Protein AF-Q2KX05-F1 (afdb_monomer_lite)

Foldseek 3Di:
DDLVVLLVVLVVVCVVVVHDDDPVVSSVVSVVVVVVVVVVVVCPPDDPPDDPDDDDDD

Secondary structure (DSSP, 8-state):
--HHHHHHHHHHHHHHTT----HHHHHHHHHHHHHHHHHHHHHTTS---PPPP-----

InterPro domains:
  IPR025148 1-carboxybiuret hydrolase subunit AtzG-like [PF13318] (9-56)

Organism: Bordetella avium (strain 197N) (NCBI:txid360910)

Sequence (58 aa):
MTMDTIERYVRSALILQGYELPETAIQEVAAQFERIAAIAATFTGEALSAEPAPVFRA

Radius of gyration: 15.39 Å; chains: 1; bounding box: 27×38×36 Å

Structure (mmCIF, N/CA/C/O backbone):
data_AF-Q2KX05-F1
#
_entry.id   AF-Q2KX05-F1
#
loop_
_atom_site.group_PDB
_atom_site.id
_atom_site.type_symbol
_atom_site.label_atom_id
_atom_site.label_alt_id
_atom_site.label_comp_id
_atom_site.label_asym_id
_atom_site.label_entity_id
_atom_site.label_seq_id
_atom_site.pdbx_PDB_ins_code
_atom_site.Cartn_x
_atom_site.Cartn_y
_atom_site.Cartn_z
_atom_site.occupancy
_atom_site.B_iso_or_equiv
_atom_site.auth_seq_id
_atom_site.auth_comp_id
_atom_site.auth_asym_id
_atom_site.auth_atom_id
_atom_site.pdbx_PDB_model_num
ATOM 1 N N . MET A 1 1 ? 3.152 10.739 -6.269 1.00 75.00 1 MET A N 1
ATOM 2 C CA . MET A 1 1 ? 1.851 10.952 -5.588 1.00 75.00 1 MET A CA 1
ATOM 3 C C . MET A 1 1 ? 2.105 11.709 -4.297 1.00 75.00 1 MET A C 1
ATOM 5 O O . MET A 1 1 ? 3.198 11.581 -3.766 1.00 75.00 1 MET A O 1
ATOM 9 N N . THR A 1 2 ? 1.147 12.499 -3.814 1.00 89.19 2 THR A N 1
ATOM 10 C CA . THR A 1 2 ? 1.231 13.116 -2.477 1.00 89.19 2 THR A CA 1
ATOM 11 C C . THR A 1 2 ? 0.718 12.145 -1.410 1.00 89.19 2 THR A C 1
ATOM 13 O O . THR A 1 2 ? -0.066 11.253 -1.740 1.00 89.19 2 THR A O 1
ATOM 16 N N . MET A 1 3 ? 1.112 12.334 -0.145 1.00 86.69 3 MET A N 1
ATOM 17 C CA . MET A 1 3 ? 0.619 11.516 0.976 1.00 86.69 3 MET A CA 1
ATOM 18 C C . MET A 1 3 ? -0.914 11.564 1.092 1.00 86.69 3 MET A C 1
ATOM 20 O O . MET A 1 3 ? -1.551 10.525 1.186 1.00 86.69 3 MET A O 1
ATOM 24 N N . ASP A 1 4 ? -1.520 12.744 0.933 1.00 90.81 4 ASP A N 1
ATOM 25 C CA . ASP A 1 4 ? -2.983 12.922 0.907 1.00 90.81 4 ASP A CA 1
ATOM 26 C C . ASP A 1 4 ? -3.670 12.049 -0.166 1.00 90.81 4 ASP A C 1
ATOM 28 O O . ASP A 1 4 ? -4.695 11.406 0.076 1.00 90.81 4 ASP A O 1
ATOM 32 N N . THR A 1 5 ? -3.048 11.932 -1.346 1.00 93.56 5 THR A N 1
ATOM 33 C CA . THR A 1 5 ? -3.558 11.064 -2.418 1.00 93.56 5 THR A CA 1
ATOM 34 C C . THR A 1 5 ? -3.460 9.586 -2.030 1.00 93.56 5 THR A C 1
ATOM 36 O O . THR A 1 5 ? -4.371 8.812 -2.327 1.00 93.56 5 THR A O 1
ATOM 39 N N . ILE A 1 6 ? -2.362 9.184 -1.380 1.00 92.25 6 ILE A N 1
ATOM 40 C CA . ILE A 1 6 ? -2.132 7.805 -0.929 1.00 92.25 6 ILE A CA 1
ATOM 41 C C . ILE A 1 6 ? -3.139 7.429 0.157 1.00 92.25 6 ILE A C 1
ATOM 43 O O . ILE A 1 6 ? -3.779 6.387 0.048 1.00 92.25 6 ILE A O 1
ATOM 47 N N . GLU A 1 7 ? -3.342 8.284 1.156 1.00 93.56 7 GLU A N 1
ATOM 48 C CA . GLU A 1 7 ? -4.313 8.053 2.228 1.00 93.56 7 GLU A CA 1
ATOM 49 C C . GLU A 1 7 ? -5.735 7.916 1.681 1.00 93.56 7 GLU A C 1
ATOM 51 O O . GLU A 1 7 ? -6.450 6.967 2.017 1.00 93.56 7 GLU A O 1
ATOM 56 N N . ARG A 1 8 ? -6.142 8.817 0.776 1.00 94.69 8 ARG A N 1
ATOM 57 C CA . ARG A 1 8 ? -7.457 8.738 0.130 1.00 94.69 8 ARG A CA 1
ATOM 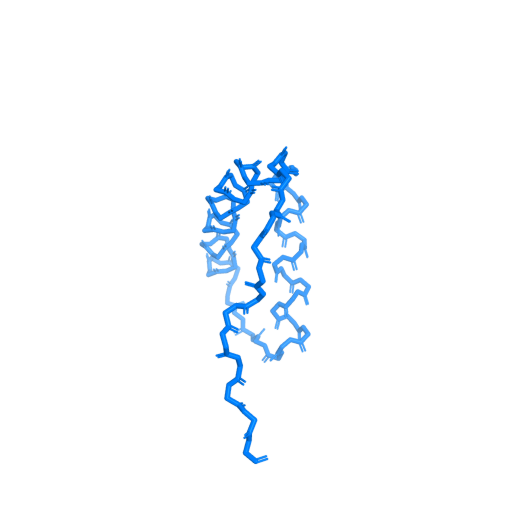58 C C . ARG A 1 8 ? -7.620 7.448 -0.671 1.00 94.69 8 ARG A C 1
ATOM 60 O O . ARG A 1 8 ? -8.692 6.836 -0.624 1.00 94.69 8 ARG A O 1
ATOM 67 N N . TYR A 1 9 ? -6.579 7.037 -1.393 1.00 95.25 9 TYR A N 1
ATOM 68 C CA . TYR A 1 9 ? -6.569 5.779 -2.135 1.00 95.25 9 TYR A CA 1
ATOM 69 C C . TYR A 1 9 ? -6.706 4.576 -1.195 1.00 95.25 9 TYR A C 1
ATOM 71 O O . TYR A 1 9 ? -7.615 3.769 -1.381 1.00 95.25 9 TYR A O 1
ATOM 79 N N . VAL A 1 10 ? -5.863 4.487 -0.163 1.00 95.12 10 VAL A N 1
ATOM 80 C CA . VAL A 1 10 ? -5.856 3.380 0.803 1.00 95.12 10 VAL A CA 1
ATOM 81 C C . VAL A 1 10 ? -7.202 3.268 1.505 1.00 95.12 10 VAL A C 1
ATOM 83 O O . VAL A 1 10 ? -7.783 2.185 1.527 1.00 95.12 10 VAL A O 1
ATOM 86 N N . ARG A 1 11 ? -7.755 4.381 2.000 1.00 94.88 11 ARG A N 1
ATOM 87 C CA . ARG A 1 11 ? -9.069 4.389 2.657 1.00 94.88 11 ARG A CA 1
ATOM 88 C C . ARG A 1 11 ? -10.166 3.879 1.720 1.00 94.88 11 ARG A C 1
ATOM 90 O O . ARG A 1 11 ? -10.959 3.027 2.108 1.00 94.88 11 ARG A O 1
ATOM 97 N N . SER A 1 12 ? -10.182 4.350 0.472 1.00 95.94 12 SER A N 1
ATOM 98 C CA . SER A 1 12 ? -11.175 3.915 -0.521 1.00 95.94 12 SER A CA 1
ATOM 99 C C . SER A 1 12 ? -11.022 2.431 -0.869 1.00 95.94 12 SER A C 1
ATOM 101 O O . SER A 1 12 ? -12.015 1.713 -0.953 1.00 95.94 12 SER A O 1
ATOM 103 N N . ALA A 1 13 ? -9.786 1.957 -1.039 1.00 95.94 13 ALA A N 1
ATOM 104 C CA . ALA A 1 13 ? -9.494 0.566 -1.363 1.00 95.94 13 ALA A CA 1
ATOM 105 C C . ALA A 1 13 ? -9.884 -0.386 -0.224 1.00 95.94 13 ALA A C 1
ATOM 107 O O . ALA A 1 13 ? -10.484 -1.425 -0.483 1.00 95.94 13 ALA A O 1
ATOM 108 N N . LEU A 1 14 ? -9.597 -0.022 1.029 1.00 95.00 14 LEU A N 1
ATOM 109 C CA . LEU A 1 14 ? -9.970 -0.819 2.199 1.00 95.00 14 LEU A CA 1
ATOM 110 C C . LEU A 1 14 ? -11.491 -0.952 2.329 1.00 95.00 14 LEU A C 1
ATOM 112 O O . LEU A 1 14 ? -11.982 -2.065 2.503 1.00 95.00 14 LEU A O 1
ATOM 116 N N . ILE A 1 15 ? -12.231 0.147 2.141 1.00 95.12 15 ILE A N 1
ATOM 117 C CA . ILE A 1 15 ? -13.702 0.136 2.136 1.00 95.12 15 ILE A CA 1
ATOM 118 C C . ILE A 1 15 ? -14.239 -0.777 1.026 1.00 95.12 15 ILE A C 1
ATOM 120 O O . ILE A 1 15 ? -15.116 -1.599 1.278 1.00 95.12 15 ILE A O 1
ATOM 124 N N . LEU A 1 16 ? -13.701 -0.671 -0.195 1.00 96.75 16 LEU A N 1
ATOM 125 C CA . LEU A 1 16 ? -14.127 -1.505 -1.327 1.00 96.75 16 LEU A CA 1
ATOM 126 C C . LEU A 1 16 ? -13.876 -3.001 -1.098 1.00 96.75 16 LEU A C 1
ATOM 128 O O . LEU A 1 16 ? -14.624 -3.829 -1.609 1.00 96.75 16 LEU A O 1
ATOM 132 N N . GLN A 1 17 ? -12.842 -3.340 -0.331 1.00 95.19 17 GLN A N 1
ATOM 133 C CA . GLN A 1 17 ? -12.515 -4.716 0.045 1.00 95.19 17 GLN A CA 1
ATOM 134 C C . GLN A 1 17 ? -13.270 -5.193 1.300 1.00 95.19 17 GLN A C 1
ATOM 136 O O . GLN A 1 17 ? -13.099 -6.337 1.715 1.00 95.19 17 GLN A O 1
ATOM 141 N N . GLY A 1 18 ? -14.108 -4.341 1.903 1.00 95.62 18 GLY A N 1
ATOM 142 C CA . GLY A 1 18 ? -14.902 -4.671 3.088 1.00 95.62 18 GLY A CA 1
ATOM 143 C C . GLY A 1 18 ? -14.117 -4.659 4.402 1.00 95.62 18 GLY A C 1
ATOM 144 O O . GLY A 1 18 ? -14.564 -5.258 5.377 1.00 95.62 18 GLY A O 1
ATOM 145 N N . TYR A 1 19 ? -12.954 -4.004 4.448 1.00 94.88 19 TYR A N 1
ATOM 146 C CA . TYR A 1 19 ? -12.184 -3.862 5.681 1.00 94.88 19 TYR A CA 1
ATOM 147 C C . TYR A 1 19 ? -12.653 -2.656 6.496 1.00 94.88 19 TYR A C 1
ATOM 149 O O . TYR A 1 19 ? -12.613 -1.517 6.028 1.00 94.88 19 TYR A O 1
ATOM 1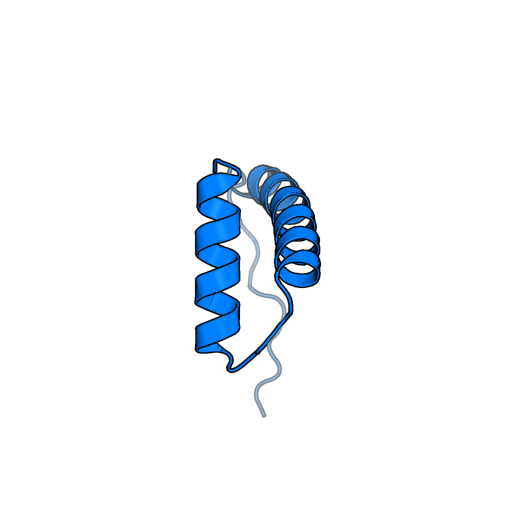57 N N . GLU A 1 20 ? -12.999 -2.903 7.757 1.00 92.44 20 GLU A N 1
ATOM 158 C CA . GLU A 1 20 ? -13.227 -1.870 8.769 1.00 92.44 20 GLU A CA 1
ATOM 159 C C . GLU A 1 20 ? -12.012 -1.811 9.698 1.00 92.44 20 GLU A C 1
ATOM 161 O O . GLU A 1 20 ? -11.866 -2.611 10.622 1.00 92.44 20 GLU A O 1
ATOM 166 N N . LEU A 1 21 ? -11.095 -0.885 9.415 1.00 92.50 21 LEU A N 1
ATOM 167 C CA . LEU A 1 21 ? -9.880 -0.685 10.202 1.00 92.50 21 LEU A CA 1
ATOM 168 C C . LEU A 1 21 ? -9.956 0.622 10.998 1.00 92.50 21 LEU A C 1
ATOM 170 O O . LEU A 1 21 ? -10.531 1.600 10.515 1.00 92.50 21 LEU A O 1
ATOM 174 N N . PRO A 1 22 ? -9.345 0.681 12.195 1.00 95.19 22 PRO A N 1
ATOM 175 C CA . PRO A 1 22 ? -9.187 1.939 12.910 1.00 95.19 22 PRO A CA 1
ATOM 176 C C . PRO A 1 22 ? -8.268 2.888 12.129 1.00 95.19 22 PRO A C 1
ATOM 178 O O . PRO A 1 22 ? -7.359 2.448 11.424 1.00 95.19 22 PRO A O 1
ATOM 181 N N . GLU A 1 23 ? -8.457 4.198 12.303 1.00 93.50 23 GLU A N 1
ATOM 182 C CA . GLU A 1 23 ? -7.696 5.226 11.573 1.00 93.50 23 GLU A CA 1
ATOM 183 C C . GLU A 1 23 ? -6.173 5.070 11.738 1.00 93.50 23 GLU A C 1
ATOM 185 O O . GLU A 1 23 ? -5.428 5.251 10.781 1.00 93.50 23 GLU A O 1
ATOM 190 N N . THR A 1 24 ? -5.698 4.640 12.912 1.00 95.62 24 THR A N 1
ATOM 191 C CA . THR A 1 24 ? -4.268 4.377 13.152 1.00 95.62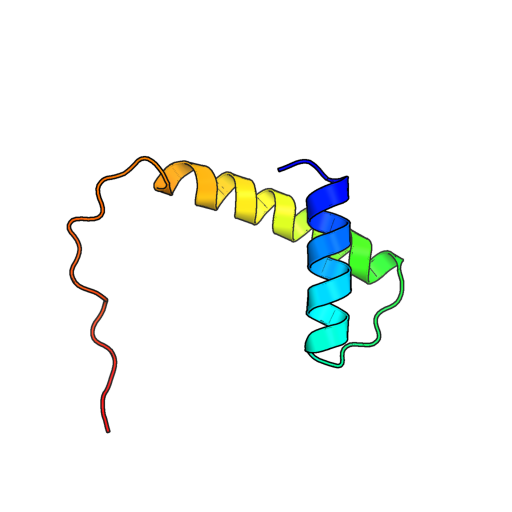 24 THR A CA 1
ATOM 192 C C . THR A 1 24 ? -3.716 3.278 12.242 1.00 95.62 24 THR A C 1
ATOM 194 O O . THR A 1 24 ? -2.630 3.424 11.692 1.00 95.62 24 THR A O 1
ATOM 197 N N . ALA A 1 25 ? -4.481 2.207 12.014 1.00 95.38 25 ALA A N 1
ATOM 198 C CA . ALA A 1 25 ? -4.085 1.138 11.101 1.00 95.38 25 ALA A CA 1
ATOM 199 C C . ALA A 1 25 ? -4.135 1.604 9.636 1.00 95.38 25 ALA A C 1
ATOM 201 O O . ALA A 1 25 ? -3.278 1.229 8.840 1.00 95.38 25 ALA A O 1
ATOM 202 N N . ILE A 1 26 ? -5.094 2.465 9.274 1.00 94.94 26 ILE A N 1
ATOM 203 C CA . ILE A 1 26 ? -5.157 3.071 7.933 1.00 94.94 26 ILE A CA 1
ATOM 204 C C . ILE A 1 26 ? -3.899 3.909 7.662 1.00 94.94 26 ILE A C 1
ATOM 206 O O . ILE A 1 26 ? -3.320 3.800 6.580 1.00 94.94 26 ILE A O 1
ATOM 210 N N . GLN A 1 27 ? -3.440 4.690 8.643 1.00 94.75 27 GLN A N 1
ATOM 211 C CA . GLN A 1 27 ? -2.210 5.482 8.531 1.00 94.75 27 GLN A CA 1
ATOM 212 C C . GLN A 1 27 ? -0.961 4.608 8.376 1.00 94.75 27 GLN A C 1
ATOM 214 O O . GLN A 1 27 ? -0.104 4.896 7.539 1.00 94.75 27 GLN A O 1
ATOM 219 N N . GLU A 1 28 ? -0.867 3.506 9.122 1.00 96.06 28 GLU A N 1
ATOM 220 C CA . GLU A 1 28 ? 0.235 2.548 8.972 1.00 96.06 28 GLU A CA 1
ATOM 221 C C . GLU A 1 28 ? 0.264 1.927 7.570 1.00 96.06 28 GLU A C 1
ATOM 223 O O . GLU A 1 28 ? 1.329 1.837 6.949 1.00 96.06 28 GLU A O 1
ATOM 228 N N . VAL A 1 29 ? -0.903 1.549 7.036 1.00 95.25 29 VAL A N 1
ATOM 229 C CA . VAL A 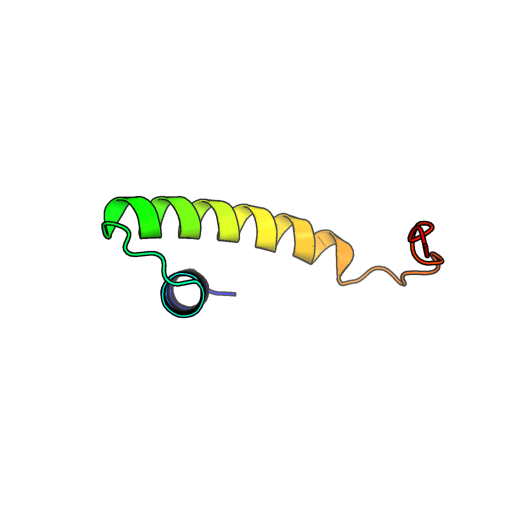1 29 ? -1.025 1.035 5.665 1.00 95.25 29 VAL A CA 1
ATOM 230 C C . VAL A 1 29 ? -0.626 2.109 4.651 1.00 95.25 29 VAL A C 1
ATOM 232 O O . VAL A 1 29 ? 0.154 1.817 3.744 1.00 95.25 29 VAL A O 1
ATOM 235 N N . ALA A 1 30 ? -1.085 3.353 4.813 1.00 95.38 30 ALA A N 1
ATOM 236 C CA . ALA A 1 30 ? -0.712 4.468 3.939 1.00 95.38 30 ALA A CA 1
ATOM 237 C C . ALA A 1 30 ? 0.809 4.697 3.900 1.00 95.38 30 ALA A C 1
ATOM 239 O O . ALA A 1 30 ? 1.381 4.817 2.813 1.00 95.38 30 ALA A O 1
ATOM 240 N N . ALA A 1 31 ? 1.483 4.636 5.052 1.00 94.62 31 ALA A N 1
ATOM 241 C CA . ALA A 1 31 ? 2.941 4.733 5.126 1.00 94.62 31 ALA A CA 1
ATOM 242 C C . ALA A 1 31 ? 3.653 3.583 4.384 1.00 94.62 31 ALA A C 1
ATOM 244 O O . ALA A 1 31 ? 4.674 3.797 3.727 1.00 94.62 31 ALA A O 1
ATOM 245 N N . GLN A 1 32 ? 3.119 2.354 4.425 1.00 95.56 32 GLN A N 1
ATOM 246 C CA . GLN A 1 32 ? 3.681 1.261 3.618 1.00 95.56 32 GLN A CA 1
ATOM 247 C C . GLN A 1 32 ? 3.441 1.467 2.117 1.00 95.56 32 GLN A C 1
ATOM 249 O O . GLN A 1 32 ? 4.328 1.181 1.310 1.00 95.56 32 GLN A O 1
ATOM 254 N N . PHE A 1 33 ? 2.282 2.002 1.729 1.00 94.94 33 PHE A N 1
ATOM 255 C CA . PHE A 1 33 ? 1.983 2.316 0.331 1.00 94.94 33 PHE A CA 1
ATOM 256 C C . PHE A 1 33 ? 2.900 3.397 -0.241 1.00 94.94 33 PHE A C 1
ATOM 258 O O . PHE A 1 33 ? 3.278 3.298 -1.405 1.00 94.94 33 PHE A O 1
ATOM 265 N N . GLU A 1 34 ? 3.318 4.380 0.558 1.00 93.31 34 GLU A N 1
ATOM 266 C CA . GLU A 1 34 ? 4.331 5.355 0.140 1.00 93.31 34 GLU A CA 1
ATOM 267 C C . GLU A 1 34 ? 5.657 4.672 -0.225 1.00 93.31 34 GLU A C 1
ATOM 269 O O . GLU A 1 34 ? 6.214 4.919 -1.298 1.00 93.31 34 GLU A O 1
ATOM 274 N N . ARG A 1 35 ? 6.127 3.742 0.615 1.00 93.50 35 ARG A N 1
ATOM 275 C CA . ARG A 1 35 ? 7.355 2.973 0.348 1.00 93.50 35 ARG A CA 1
ATOM 276 C C . ARG A 1 35 ? 7.231 2.132 -0.922 1.00 93.50 35 ARG A C 1
ATOM 278 O O . ARG A 1 35 ? 8.158 2.100 -1.728 1.00 93.50 35 ARG A O 1
ATOM 285 N N . ILE A 1 36 ? 6.085 1.480 -1.121 1.00 93.00 36 ILE A N 1
ATOM 286 C CA . ILE A 1 36 ? 5.808 0.687 -2.327 1.00 93.00 36 ILE A CA 1
ATOM 287 C C . ILE A 1 36 ? 5.747 1.586 -3.564 1.00 93.00 36 ILE A C 1
ATOM 289 O O . ILE A 1 36 ? 6.317 1.235 -4.593 1.00 93.00 36 ILE A O 1
ATOM 293 N N . ALA A 1 37 ? 5.109 2.754 -3.471 1.00 90.69 37 ALA A N 1
ATOM 294 C CA . ALA A 1 37 ? 5.032 3.710 -4.570 1.00 90.69 37 ALA A CA 1
ATOM 295 C C . ALA A 1 37 ? 6.424 4.210 -4.983 1.00 90.69 37 ALA A C 1
ATOM 297 O O . ALA A 1 37 ? 6.693 4.332 -6.178 1.00 90.69 37 ALA A O 1
ATOM 298 N N . ALA A 1 38 ? 7.321 4.439 -4.019 1.00 90.25 38 ALA A N 1
ATOM 299 C CA . ALA A 1 38 ? 8.708 4.803 -4.295 1.00 90.25 38 ALA A CA 1
ATOM 300 C C . ALA A 1 38 ? 9.467 3.690 -5.038 1.00 90.25 38 ALA A C 1
ATOM 302 O O . ALA A 1 38 ? 10.167 3.978 -6.004 1.00 90.25 38 ALA A O 1
ATOM 303 N N . ILE A 1 39 ? 9.288 2.426 -4.637 1.00 90.31 39 ILE A N 1
ATOM 304 C CA . ILE A 1 39 ? 9.868 1.274 -5.346 1.00 90.31 39 ILE A CA 1
ATOM 305 C C . ILE A 1 39 ? 9.273 1.166 -6.752 1.00 90.31 39 ILE A C 1
ATOM 307 O O . ILE A 1 39 ? 10.007 1.074 -7.724 1.00 90.31 39 ILE A O 1
ATOM 311 N N . ALA A 1 40 ? 7.949 1.222 -6.895 1.00 90.06 40 ALA A N 1
ATOM 312 C CA . ALA A 1 40 ? 7.293 1.113 -8.196 1.00 90.06 40 ALA A CA 1
ATOM 313 C C . ALA A 1 40 ? 7.768 2.201 -9.171 1.00 90.06 40 ALA A C 1
ATOM 315 O O . ALA A 1 40 ? 7.999 1.918 -10.347 1.00 90.06 40 ALA A O 1
ATOM 316 N N . ALA A 1 41 ? 7.983 3.426 -8.679 1.00 88.44 41 ALA A N 1
ATOM 317 C CA . ALA A 1 41 ? 8.488 4.528 -9.487 1.00 88.44 41 ALA A CA 1
ATOM 318 C C . ALA A 1 41 ? 9.837 4.211 -10.157 1.00 88.44 41 ALA A C 1
ATOM 320 O O . ALA A 1 41 ? 10.048 4.657 -11.285 1.00 88.44 41 ALA A O 1
ATOM 321 N N . THR A 1 42 ? 10.707 3.393 -9.544 1.00 88.50 42 THR A N 1
ATOM 322 C CA . THR A 1 42 ? 11.999 3.021 -10.153 1.00 8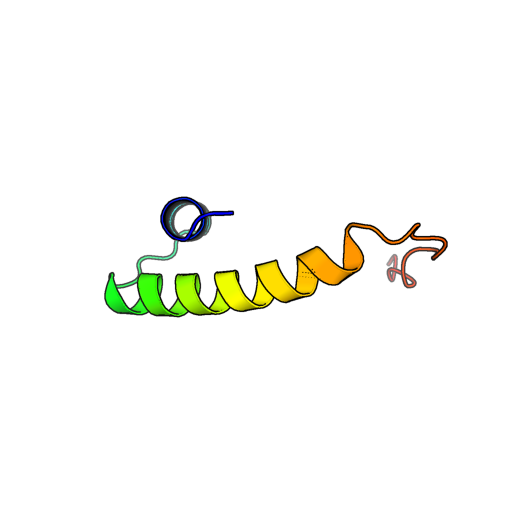8.50 42 THR A CA 1
ATOM 323 C C . THR A 1 42 ? 11.842 2.172 -11.412 1.00 88.50 42 THR A C 1
ATOM 325 O O . THR A 1 42 ? 12.723 2.192 -12.260 1.00 88.50 42 THR A O 1
ATOM 328 N N . PHE A 1 43 ? 10.721 1.465 -11.564 1.00 83.00 43 PHE A N 1
ATOM 329 C CA . PHE A 1 43 ? 10.462 0.583 -12.706 1.00 83.00 43 PHE A CA 1
ATOM 330 C C . PHE A 1 43 ?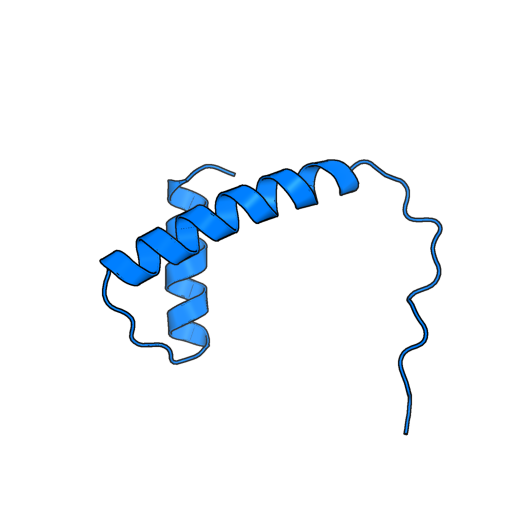 9.628 1.246 -13.807 1.00 83.00 43 PHE A C 1
ATOM 332 O O . PHE A 1 43 ? 9.649 0.799 -14.948 1.00 83.00 43 PHE A O 1
ATOM 339 N N . THR A 1 44 ? 8.895 2.324 -13.502 1.00 75.81 44 THR A N 1
ATOM 340 C CA . THR A 1 44 ? 7.963 2.956 -14.464 1.00 75.81 44 THR A CA 1
ATOM 341 C C . THR A 1 44 ? 8.625 3.595 -15.690 1.00 75.81 44 THR A C 1
ATOM 343 O O . THR A 1 44 ? 7.939 3.867 -16.672 1.00 75.81 44 THR A O 1
ATOM 346 N N . GLY A 1 45 ? 9.941 3.823 -15.654 1.00 70.56 45 GLY A N 1
ATOM 347 C CA . GLY A 1 45 ? 10.718 4.322 -16.793 1.00 70.56 45 GLY A CA 1
ATOM 348 C C . GLY A 1 45 ? 11.415 3.235 -17.614 1.00 70.56 45 GLY A C 1
ATOM 349 O O . GLY A 1 45 ? 12.006 3.549 -18.646 1.00 70.56 45 GLY A O 1
ATOM 350 N N . GLU A 1 46 ? 11.380 1.975 -17.175 1.00 69.94 46 GLU A N 1
ATOM 351 C CA . GLU A 1 46 ? 12.060 0.888 -17.873 1.00 69.94 46 GLU A CA 1
ATOM 352 C C . GLU A 1 46 ? 11.169 0.308 -18.975 1.00 69.94 46 GLU A C 1
ATOM 354 O O . GLU A 1 46 ? 9.999 -0.017 -18.762 1.00 69.94 46 GLU A O 1
ATOM 359 N N . ALA A 1 47 ? 11.730 0.155 -20.177 1.00 67.81 47 ALA A N 1
ATOM 360 C CA . ALA A 1 47 ? 11.076 -0.591 -21.241 1.00 67.81 47 ALA A CA 1
ATOM 361 C C . ALA A 1 47 ? 11.022 -2.069 -20.834 1.00 67.81 47 ALA A C 1
ATOM 363 O O . ALA A 1 47 ? 12.012 -2.796 -20.927 1.00 67.81 47 ALA A O 1
ATOM 364 N N . LEU A 1 48 ? 9.859 -2.509 -20.359 1.00 68.69 48 LEU A N 1
ATOM 365 C CA . LEU A 1 48 ? 9.622 -3.899 -19.995 1.00 68.69 48 LEU A CA 1
ATOM 366 C C . LEU A 1 48 ? 9.656 -4.762 -21.266 1.00 68.69 48 LEU A C 1
ATOM 368 O O . LEU A 1 48 ? 8.682 -4.836 -22.007 1.00 68.69 48 LEU A O 1
ATOM 372 N N . SER A 1 49 ? 10.793 -5.413 -21.522 1.00 66.12 49 SER A N 1
ATOM 373 C CA . SER A 1 49 ? 10.971 -6.391 -22.610 1.00 66.12 49 SER A CA 1
ATOM 374 C C . SER A 1 49 ? 10.665 -7.832 -22.166 1.00 66.12 49 SER A C 1
ATOM 376 O O . SER A 1 49 ? 10.992 -8.783 -22.876 1.00 66.12 49 SER A O 1
ATOM 378 N N . ALA A 1 50 ? 10.100 -8.015 -20.971 1.00 70.56 50 ALA A N 1
ATOM 379 C CA . ALA A 1 50 ? 9.888 -9.329 -20.382 1.00 70.56 50 ALA A CA 1
ATOM 380 C C . ALA A 1 50 ? 8.530 -9.916 -20.790 1.00 70.56 50 ALA A C 1
ATOM 382 O O . ALA A 1 50 ? 7.492 -9.267 -20.645 1.00 70.56 50 ALA A O 1
ATOM 383 N N . GLU A 1 51 ? 8.534 -11.172 -21.242 1.00 68.88 51 GLU A N 1
ATOM 384 C CA . GLU A 1 51 ? 7.315 -11.977 -21.265 1.00 68.88 51 GLU A CA 1
ATOM 385 C C . GLU A 1 51 ? 6.797 -12.151 -19.823 1.00 68.88 51 GLU A C 1
ATOM 387 O O . GLU A 1 51 ? 7.607 -12.310 -18.900 1.00 68.88 51 GLU A O 1
ATOM 392 N N . PRO A 1 52 ? 5.470 -12.114 -19.591 1.00 72.50 52 PRO A N 1
ATOM 393 C CA . PRO A 1 52 ? 4.909 -12.370 -18.271 1.00 72.50 52 PRO A CA 1
ATOM 394 C C . PRO A 1 52 ? 5.418 -13.708 -17.733 1.00 72.50 52 PRO A C 1
ATOM 396 O O . PRO A 1 52 ? 5.458 -14.695 -18.470 1.00 72.50 52 PRO A O 1
ATOM 399 N N . ALA A 1 53 ? 5.770 -13.757 -16.445 1.00 74.50 53 ALA A N 1
ATOM 400 C CA . ALA A 1 53 ? 6.121 -15.015 -15.795 1.00 74.50 53 ALA A CA 1
ATOM 401 C C . ALA A 1 53 ? 5.022 -16.065 -16.063 1.00 74.50 53 ALA A C 1
ATOM 403 O O . ALA A 1 53 ? 3.839 -15.703 -16.088 1.00 74.50 53 ALA A O 1
ATOM 404 N N . PRO A 1 54 ? 5.383 -17.342 -16.285 1.00 75.00 54 PRO A N 1
ATOM 405 C CA . PRO A 1 54 ? 4.432 -18.362 -16.699 1.00 75.00 54 PRO A CA 1
ATOM 406 C C . PRO A 1 54 ? 3.277 -18.451 -15.699 1.00 75.00 54 PRO A C 1
ATOM 408 O O . PRO A 1 54 ? 3.445 -18.863 -14.552 1.00 75.00 54 PRO A O 1
ATOM 411 N N . VAL A 1 55 ? 2.090 -18.049 -16.149 1.00 73.81 55 VAL A N 1
ATOM 412 C CA . VAL A 1 55 ? 0.848 -18.217 -15.399 1.00 73.81 55 VAL A CA 1
ATOM 413 C C . VAL A 1 55 ? 0.401 -19.655 -15.611 1.00 73.81 55 VAL A C 1
ATOM 415 O O . VAL A 1 55 ? 0.134 -20.057 -16.745 1.00 73.81 55 VAL A O 1
ATOM 418 N N . PHE A 1 56 ? 0.325 -20.440 -14.536 1.00 76.50 56 PHE A N 1
ATOM 419 C CA . PHE A 1 56 ? -0.276 -21.769 -14.599 1.00 76.50 56 PHE A CA 1
ATOM 420 C C . PHE A 1 56 ? -1.717 -21.642 -15.118 1.00 76.50 56 PHE A C 1
ATOM 422 O O . PHE A 1 56 ? -2.538 -20.948 -14.518 1.00 76.50 56 PHE A O 1
ATOM 429 N N . ARG A 1 57 ? -2.012 -22.288 -16.249 1.00 74.38 57 ARG A N 1
ATOM 430 C CA . ARG A 1 57 ? -3.372 -22.456 -16.770 1.00 74.38 57 ARG A CA 1
ATOM 431 C C . ARG A 1 57 ? -3.760 -23.914 -16.540 1.00 74.38 57 ARG A C 1
ATOM 433 O O . ARG A 1 57 ? -3.105 -24.793 -17.095 1.00 74.38 57 ARG A O 1
ATOM 440 N N . ALA A 1 58 ? -4.746 -24.125 -15.668 1.00 68.50 58 ALA A N 1
ATOM 441 C CA . ALA A 1 58 ? -5.353 -25.427 -15.402 1.00 68.50 58 ALA A CA 1
ATOM 442 C C . ALA A 1 58 ? -6.278 -25.848 -16.550 1.00 68.50 58 ALA A C 1
ATOM 444 O O . ALA A 1 58 ? -6.872 -24.936 -17.175 1.00 68.50 58 ALA A O 1
#

pLDDT: mean 87.35, std 10.06, range [66.12, 96.75]